Protein AF-A0A970KHN8-F1 (afdb_monome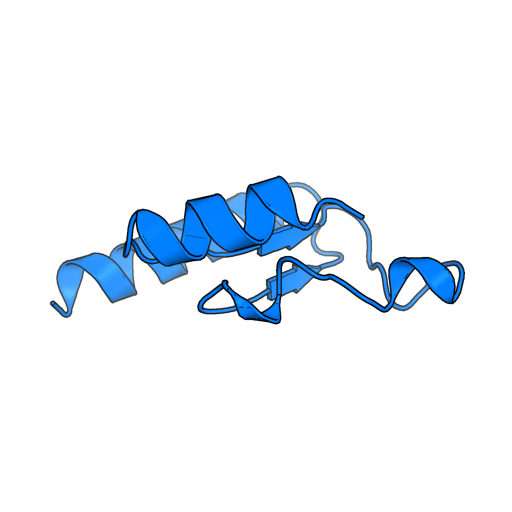r_lite)

Foldseek 3Di:
DDPVVLVVLQVVPAAAEAEEQAAQVVDDPVSVDDPNCVSHPYYYHHNHPCSVVVRVVVSVCVVVVD

Secondary structure (DSSP, 8-state):
--HHHHHHHHHHT---EEEESS-GGGS-GGGG--SSGGGSSEEEESSTTHHHHHHHHHHHHHHH--

pLDD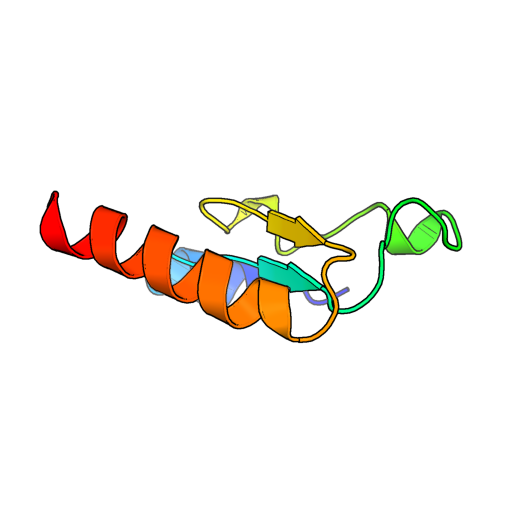T: mean 94.53, std 5.98, range [5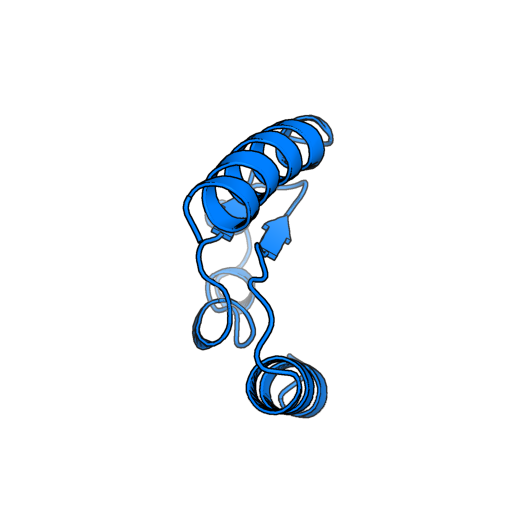6.66, 98.19]

Structure (mmCIF, N/CA/C/O backbone):
data_AF-A0A970KHN8-F1
#
_entry.id   AF-A0A970KHN8-F1
#
loop_
_atom_site.group_PDB
_atom_site.id
_atom_site.type_symbol
_atom_site.label_atom_id
_atom_site.label_alt_id
_atom_site.label_comp_id
_atom_site.label_asym_id
_atom_site.label_entity_id
_atom_site.label_seq_id
_atom_site.pdbx_PDB_ins_code
_atom_site.Cartn_x
_atom_site.Cartn_y
_atom_site.Cartn_z
_atom_site.occupancy
_atom_site.B_iso_or_equiv
_atom_site.auth_seq_id
_atom_site.auth_comp_id
_atom_site.auth_asym_id
_atom_site.auth_atom_id
_atom_site.pdbx_PDB_model_num
ATOM 1 N N . TYR A 1 1 ? 4.586 -9.005 -10.614 1.00 81.06 1 TYR A N 1
ATOM 2 C CA . TYR A 1 1 ? 3.147 -8.780 -10.353 1.00 81.06 1 TYR A CA 1
ATOM 3 C C . TYR A 1 1 ? 2.554 -10.056 -9.785 1.00 81.06 1 TYR A C 1
ATOM 5 O O . TYR A 1 1 ? 2.871 -11.108 -10.322 1.00 81.06 1 TYR A O 1
ATOM 13 N N . SER A 1 2 ? 1.757 -9.994 -8.713 1.00 88.88 2 SER A N 1
ATOM 14 C CA . SER A 1 2 ? 1.142 -11.183 -8.096 1.00 88.88 2 SER A CA 1
ATOM 15 C C . SER A 1 2 ? -0.380 -11.099 -8.175 1.00 88.88 2 SER A C 1
ATOM 17 O O . SER A 1 2 ? -0.998 -10.336 -7.436 1.00 88.88 2 SER A O 1
ATOM 19 N N . ILE A 1 3 ? -0.974 -11.869 -9.089 1.00 91.81 3 ILE A N 1
ATOM 20 C CA . ILE A 1 3 ? -2.436 -11.982 -9.225 1.00 91.81 3 ILE A CA 1
ATOM 21 C C . ILE A 1 3 ? -3.006 -12.799 -8.058 1.00 91.81 3 ILE A C 1
ATOM 23 O O . ILE A 1 3 ? -4.020 -12.424 -7.490 1.00 91.81 3 ILE A O 1
ATOM 27 N N . VAL A 1 4 ? -2.285 -13.835 -7.615 1.00 95.12 4 VAL A N 1
ATOM 28 C CA . VAL A 1 4 ? -2.686 -14.665 -6.466 1.00 95.12 4 VAL A CA 1
ATOM 29 C C . VAL A 1 4 ? -2.857 -13.824 -5.198 1.00 95.12 4 VAL A C 1
ATOM 31 O O . VAL A 1 4 ? -3.820 -14.015 -4.464 1.00 95.12 4 VAL A O 1
ATOM 34 N N . LEU A 1 5 ? -1.962 -12.856 -4.956 1.00 93.00 5 LEU A N 1
ATOM 35 C CA . LEU A 1 5 ? -2.100 -11.957 -3.809 1.00 93.00 5 LEU A CA 1
ATOM 36 C C . LEU A 1 5 ? -3.321 -11.042 -3.958 1.00 93.00 5 LEU A C 1
ATOM 38 O O . LEU A 1 5 ? -4.071 -10.888 -3.004 1.00 93.00 5 LEU A O 1
ATOM 42 N N . ARG A 1 6 ? -3.549 -10.472 -5.148 1.00 94.06 6 ARG A N 1
ATOM 43 C CA . ARG A 1 6 ? -4.740 -9.657 -5.431 1.00 94.06 6 ARG A CA 1
ATOM 44 C C . ARG A 1 6 ? -6.023 -10.435 -5.128 1.00 94.06 6 ARG A C 1
ATOM 46 O O . ARG A 1 6 ? -6.892 -9.923 -4.432 1.00 94.06 6 ARG A O 1
ATOM 53 N N . ASP A 1 7 ? -6.124 -11.659 -5.630 1.00 94.38 7 ASP A N 1
ATOM 54 C CA . ASP A 1 7 ? -7.331 -12.470 -5.486 1.00 94.38 7 ASP A CA 1
ATOM 55 C C . ASP A 1 7 ? -7.545 -12.902 -4.028 1.00 94.38 7 ASP A C 1
ATOM 57 O O . ASP A 1 7 ? -8.676 -12.887 -3.546 1.00 94.38 7 ASP A O 1
ATOM 61 N N . ALA A 1 8 ? -6.467 -13.184 -3.287 1.00 94.88 8 ALA A N 1
ATOM 62 C CA . ALA A 1 8 ? -6.541 -13.434 -1.849 1.00 94.88 8 ALA A CA 1
ATOM 63 C C . ALA A 1 8 ? -7.068 -12.215 -1.070 1.00 94.88 8 ALA A C 1
ATOM 65 O O . ALA A 1 8 ? -7.909 -12.374 -0.189 1.00 94.88 8 ALA A O 1
ATOM 66 N N . LEU A 1 9 ? -6.623 -10.998 -1.410 1.00 93.69 9 LEU A N 1
ATOM 67 C CA . LEU A 1 9 ? -7.106 -9.771 -0.762 1.00 93.69 9 LEU A CA 1
ATOM 68 C C . LEU A 1 9 ? -8.597 -9.533 -1.039 1.00 93.69 9 LEU A C 1
ATOM 70 O O . LEU A 1 9 ? -9.336 -9.192 -0.119 1.00 93.69 9 LEU A O 1
ATOM 74 N N . ILE A 1 10 ? -9.051 -9.783 -2.273 1.00 93.50 10 ILE A N 1
ATOM 75 C CA . ILE A 1 10 ? -10.475 -9.704 -2.634 1.00 93.50 10 ILE A CA 1
ATOM 76 C C . ILE A 1 10 ? -11.293 -10.739 -1.848 1.00 93.50 10 ILE A C 1
ATOM 78 O O . ILE A 1 10 ? -12.368 -10.420 -1.349 1.00 93.50 10 ILE A O 1
ATOM 82 N N . ALA A 1 11 ? -10.786 -11.966 -1.708 1.00 95.69 11 ALA A N 1
ATOM 83 C CA . ALA A 1 11 ? -11.501 -13.051 -1.039 1.00 95.69 11 ALA A CA 1
ATOM 84 C C . ALA A 1 11 ? -11.684 -12.831 0.474 1.00 95.69 11 ALA A C 1
ATOM 86 O O . ALA A 1 11 ? -12.698 -13.248 1.029 1.00 95.69 11 ALA A O 1
ATOM 87 N N . VAL A 1 12 ? -10.720 -12.192 1.148 1.00 93.25 12 VAL A N 1
ATOM 88 C CA . VAL A 1 12 ? -10.754 -11.975 2.609 1.00 93.25 12 VAL A CA 1
ATOM 89 C C . VAL A 1 12 ? -11.696 -10.829 3.014 1.00 93.25 12 VAL A C 1
ATOM 91 O O . VAL A 1 12 ? -12.118 -10.776 4.165 1.00 93.25 12 VAL A O 1
ATOM 94 N N . ASN A 1 13 ? -12.084 -9.956 2.077 1.00 86.56 13 ASN A N 1
ATOM 95 C CA . ASN A 1 13 ? -13.079 -8.894 2.278 1.00 86.56 13 ASN A CA 1
ATOM 96 C C . ASN A 1 13 ? -12.803 -7.977 3.492 1.00 86.56 13 ASN A C 1
ATOM 98 O O . ASN A 1 13 ? -13.700 -7.644 4.265 1.00 86.56 13 ASN A O 1
ATOM 102 N N . VAL A 1 14 ? -11.544 -7.570 3.661 1.00 92.75 14 VAL A N 1
ATOM 103 C CA . VAL A 1 14 ? -11.106 -6.586 4.667 1.00 92.75 14 VAL A CA 1
ATOM 104 C C . VAL A 1 14 ? -10.563 -5.334 3.973 1.00 92.75 14 VAL A C 1
ATOM 106 O O . VAL A 1 14 ? -10.035 -5.448 2.864 1.00 92.75 14 VAL A O 1
ATOM 109 N N . PRO A 1 15 ? -10.656 -4.137 4.584 1.00 95.31 15 PRO A N 1
ATOM 110 C CA . PRO A 1 15 ? -10.072 -2.933 4.004 1.00 95.31 15 PRO A CA 1
ATOM 111 C C . PRO A 1 15 ? -8.543 -3.031 3.980 1.00 95.31 15 PRO A C 1
ATOM 113 O O . PRO A 1 15 ? -7.903 -3.336 4.986 1.00 95.31 15 PRO A O 1
ATOM 116 N N . VAL A 1 16 ? -7.951 -2.744 2.821 1.00 96.44 16 VAL A N 1
ATOM 117 C CA . VAL A 1 16 ? -6.502 -2.811 2.587 1.00 96.44 16 VAL A CA 1
ATOM 118 C C . VAL A 1 16 ? -6.028 -1.492 1.989 1.00 96.44 16 VAL A C 1
ATOM 120 O O . VAL A 1 16 ? -6.680 -0.949 1.099 1.00 96.44 16 VAL A O 1
ATOM 123 N N . ILE A 1 17 ? -4.878 -0.992 2.443 1.00 97.50 17 ILE A N 1
ATOM 124 C CA . ILE A 1 17 ? -4.175 0.141 1.827 1.00 97.50 17 ILE A CA 1
ATOM 125 C C . ILE A 1 17 ? -2.817 -0.347 1.326 1.00 97.50 17 ILE A C 1
ATOM 127 O O . ILE A 1 17 ? -2.047 -0.945 2.076 1.00 97.50 17 ILE A O 1
ATOM 131 N N . GLU A 1 18 ? -2.521 -0.099 0.052 1.00 97.50 18 GLU A N 1
ATOM 132 C CA . GLU A 1 18 ? -1.228 -0.427 -0.550 1.00 97.50 18 GLU A CA 1
ATOM 133 C C . GLU A 1 18 ? -0.224 0.705 -0.293 1.00 97.50 18 GLU A C 1
ATOM 135 O O . GLU A 1 18 ? -0.511 1.868 -0.573 1.00 97.50 18 GLU A O 1
ATOM 140 N N . VAL A 1 19 ? 0.973 0.380 0.203 1.00 98.06 19 VAL A N 1
ATOM 141 C CA . VAL A 1 19 ? 2.015 1.375 0.504 1.00 98.06 19 VAL A CA 1
ATOM 142 C C . VAL A 1 19 ? 3.305 1.048 -0.238 1.00 98.06 19 VAL A C 1
ATOM 144 O O . VAL A 1 19 ? 3.838 -0.056 -0.135 1.00 98.06 19 VAL A O 1
ATOM 147 N N . HIS A 1 20 ? 3.845 2.043 -0.939 1.00 98.00 20 HIS A N 1
ATOM 148 C CA . HIS A 1 20 ? 5.157 2.003 -1.580 1.00 98.00 20 HIS A CA 1
ATOM 149 C C . HIS A 1 20 ? 6.085 3.048 -0.960 1.00 98.00 20 HIS A C 1
ATOM 151 O O . HIS A 1 20 ? 5.807 4.246 -1.017 1.00 98.00 20 HIS A O 1
ATOM 157 N N . ILE A 1 21 ? 7.233 2.604 -0.440 1.00 97.69 21 ILE A N 1
ATOM 158 C CA . ILE A 1 21 ? 8.253 3.489 0.155 1.00 97.69 21 ILE A CA 1
ATOM 159 C C . ILE A 1 21 ? 8.747 4.521 -0.875 1.00 97.69 21 ILE A C 1
ATOM 161 O O . ILE A 1 21 ? 8.805 5.716 -0.596 1.00 97.69 21 ILE A O 1
ATOM 165 N N . SER A 1 22 ? 9.076 4.070 -2.089 1.00 97.50 22 SER A N 1
ATOM 166 C CA . SER A 1 22 ? 9.492 4.942 -3.197 1.00 97.50 22 SER A CA 1
ATOM 167 C C . SER A 1 22 ? 8.302 5.442 -4.012 1.00 97.50 22 SER A C 1
ATOM 169 O O . SER A 1 22 ? 7.284 4.750 -4.085 1.00 97.50 22 SER A O 1
ATOM 171 N N . ASN A 1 23 ? 8.466 6.568 -4.713 1.00 97.62 23 ASN A N 1
ATOM 172 C CA . ASN A 1 23 ? 7.492 7.027 -5.699 1.00 97.62 23 ASN A CA 1
ATOM 173 C C . ASN A 1 23 ? 7.564 6.123 -6.936 1.00 97.62 23 ASN A C 1
ATOM 175 O O . ASN A 1 23 ? 8.524 6.199 -7.701 1.00 97.62 23 ASN A O 1
ATOM 179 N N . ILE A 1 24 ? 6.580 5.242 -7.122 1.00 96.94 24 ILE A N 1
ATOM 180 C CA . ILE A 1 24 ? 6.579 4.291 -8.239 1.00 96.94 24 ILE A CA 1
ATOM 181 C C . ILE A 1 24 ? 6.419 4.988 -9.589 1.00 96.94 24 ILE A C 1
ATOM 183 O O . ILE A 1 24 ? 6.929 4.463 -10.567 1.00 96.94 24 ILE A O 1
ATOM 187 N N . TYR A 1 25 ? 5.801 6.173 -9.633 1.00 97.06 25 TYR A N 1
ATOM 188 C CA . TYR A 1 25 ? 5.534 6.945 -10.855 1.00 97.06 25 TYR A CA 1
ATOM 189 C C . TYR A 1 25 ? 6.744 7.740 -11.369 1.00 97.06 25 TYR A C 1
ATOM 191 O O . TYR A 1 25 ? 6.702 8.294 -12.463 1.00 97.06 25 TYR A O 1
ATOM 199 N N . GLN A 1 26 ? 7.818 7.821 -10.579 1.00 97.50 26 GLN A N 1
ATOM 200 C CA . GLN A 1 26 ? 9.102 8.416 -10.980 1.00 97.50 26 GLN A CA 1
ATOM 201 C C . GLN A 1 26 ? 10.115 7.362 -11.442 1.00 97.50 26 GLN A C 1
ATOM 203 O O . GLN A 1 26 ? 11.303 7.652 -11.582 1.00 97.50 26 GLN A O 1
ATOM 208 N N . ARG A 1 27 ? 9.671 6.116 -11.607 1.00 96.44 27 ARG A N 1
ATOM 209 C CA . ARG A 1 27 ? 10.537 4.974 -11.884 1.00 96.44 27 ARG A CA 1
ATOM 210 C C . ARG A 1 27 ? 10.241 4.406 -13.267 1.00 96.44 27 ARG A C 1
ATOM 212 O O . ARG A 1 27 ? 9.664 5.065 -14.123 1.00 96.44 27 ARG A O 1
ATOM 219 N N . GLU A 1 28 ? 10.723 3.200 -13.522 1.00 97.44 28 GLU A N 1
ATOM 220 C CA . GLU A 1 28 ? 10.514 2.519 -14.789 1.00 97.44 28 GLU A CA 1
ATOM 221 C C . GLU A 1 28 ? 9.018 2.249 -15.018 1.00 97.44 28 GLU A C 1
ATOM 223 O O . GLU A 1 28 ? 8.303 1.882 -14.085 1.00 97.44 28 GLU A O 1
ATOM 228 N N . GLU A 1 29 ? 8.560 2.349 -16.269 1.00 96.12 29 GLU A N 1
ATOM 229 C CA . GLU A 1 29 ? 7.137 2.272 -16.642 1.00 96.12 29 GLU A CA 1
ATOM 230 C C . GLU A 1 29 ? 6.423 1.029 -16.091 1.00 96.12 29 GLU A C 1
ATOM 232 O O . GLU A 1 29 ? 5.271 1.086 -15.656 1.00 96.12 29 GLU A O 1
ATOM 237 N N . PHE A 1 30 ? 7.124 -0.105 -16.024 1.00 94.50 30 PHE A N 1
ATOM 238 C CA . PHE A 1 30 ? 6.559 -1.337 -15.485 1.00 94.50 30 PHE A CA 1
ATOM 239 C C . PHE A 1 30 ? 6.140 -1.190 -14.004 1.00 94.50 30 PHE A C 1
ATOM 241 O O . PHE A 1 30 ? 5.208 -1.853 -13.550 1.00 94.50 30 PHE A O 1
ATOM 248 N N . ARG A 1 31 ? 6.742 -0.287 -13.228 1.00 95.38 31 ARG A N 1
ATOM 249 C CA . ARG A 1 31 ? 6.364 -0.044 -11.825 1.00 95.38 31 ARG A CA 1
ATOM 250 C C . ARG A 1 31 ? 5.118 0.814 -11.666 1.00 95.38 31 ARG A C 1
ATOM 252 O O . ARG A 1 31 ? 4.557 0.833 -10.579 1.00 95.38 31 ARG A O 1
ATOM 259 N N . HIS A 1 32 ? 4.662 1.480 -12.724 1.00 95.31 32 HIS A N 1
ATOM 260 C CA . HIS A 1 32 ? 3.505 2.376 -12.662 1.00 95.31 32 HIS A CA 1
ATOM 261 C C . HIS A 1 32 ? 2.189 1.603 -12.534 1.00 95.31 32 HIS A C 1
ATOM 263 O O . HIS A 1 32 ? 1.174 2.155 -12.118 1.00 95.31 32 HIS A O 1
ATOM 269 N N . ARG A 1 33 ? 2.193 0.315 -12.898 1.00 92.38 33 ARG A N 1
ATOM 270 C CA . ARG A 1 33 ? 1.024 -0.559 -12.801 1.00 92.38 33 ARG A CA 1
ATOM 271 C C . ARG A 1 33 ? 1.115 -1.446 -11.568 1.00 92.38 33 ARG A C 1
ATOM 273 O O . ARG A 1 33 ? 1.972 -2.319 -11.493 1.00 92.38 33 ARG A O 1
ATOM 280 N N . SER A 1 34 ? 0.172 -1.293 -10.645 1.00 93.19 34 SER A N 1
ATOM 281 C CA . SER A 1 34 ? -0.041 -2.254 -9.562 1.00 93.19 34 SER A CA 1
ATOM 282 C C . SER A 1 34 ? -1.284 -3.094 -9.834 1.00 93.19 34 SER A C 1
ATOM 284 O O . SER A 1 34 ? -2.357 -2.569 -10.116 1.00 93.19 34 SER A O 1
ATOM 286 N N . VAL A 1 35 ? -1.142 -4.416 -9.719 1.00 94.06 35 VAL A N 1
ATOM 287 C CA . VAL A 1 35 ? -2.290 -5.339 -9.715 1.00 94.06 35 VAL A CA 1
ATOM 288 C C . VAL A 1 35 ? -3.035 -5.303 -8.376 1.00 94.06 35 VAL A C 1
ATOM 290 O O . VAL A 1 35 ? -4.220 -5.624 -8.327 1.00 94.06 35 VAL A O 1
ATOM 293 N N . ILE A 1 36 ? -2.361 -4.871 -7.306 1.00 95.25 36 ILE A N 1
ATOM 294 C CA . ILE A 1 36 ? -2.906 -4.797 -5.947 1.00 95.25 36 ILE A CA 1
ATOM 295 C C . ILE A 1 36 ? -3.776 -3.554 -5.767 1.00 95.25 36 ILE A C 1
ATOM 297 O O . ILE A 1 36 ? -4.805 -3.650 -5.111 1.00 95.25 36 ILE A O 1
ATOM 301 N N . ALA A 1 37 ? -3.435 -2.436 -6.419 1.00 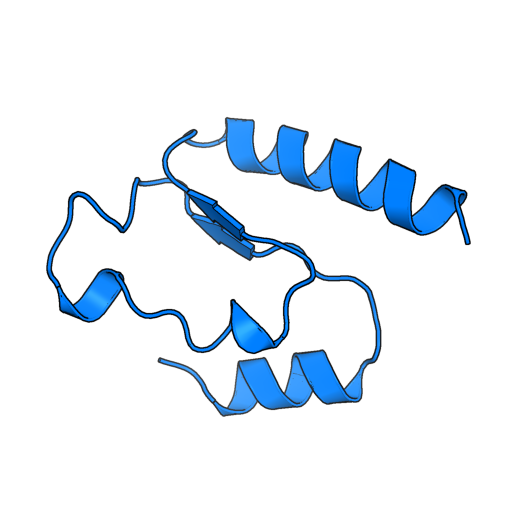93.94 37 ALA A N 1
ATOM 302 C CA . ALA A 1 37 ? -4.187 -1.181 -6.321 1.00 93.94 37 ALA A CA 1
ATOM 303 C C . ALA A 1 37 ? -5.690 -1.349 -6.602 1.00 93.94 37 ALA A C 1
ATOM 305 O O . ALA A 1 37 ? -6.507 -0.702 -5.963 1.00 93.94 37 ALA A O 1
ATOM 306 N N . SER A 1 38 ? -6.062 -2.257 -7.514 1.00 92.31 38 SER A N 1
ATOM 307 C CA . SER A 1 38 ? -7.471 -2.554 -7.830 1.00 92.31 38 SER A CA 1
ATOM 308 C C . SER A 1 38 ? -8.249 -3.273 -6.718 1.00 92.31 38 SER A C 1
ATOM 310 O O . SER A 1 38 ? -9.474 -3.289 -6.758 1.00 92.31 38 SER A O 1
ATOM 312 N N . ALA A 1 39 ? -7.551 -3.896 -5.767 1.00 94.56 39 ALA A N 1
ATOM 313 C CA . ALA A 1 39 ? -8.120 -4.611 -4.625 1.00 94.56 39 ALA A CA 1
ATOM 314 C C . ALA A 1 39 ? -7.958 -3.842 -3.299 1.00 94.56 39 ALA A C 1
ATOM 316 O O . ALA A 1 39 ? -8.410 -4.316 -2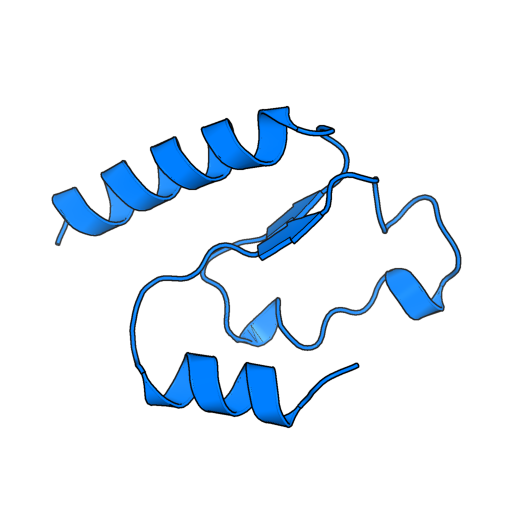.262 1.00 94.56 39 ALA A O 1
ATOM 317 N N . ALA A 1 40 ? -7.297 -2.681 -3.316 1.00 95.94 40 ALA A N 1
ATOM 318 C CA . ALA A 1 40 ? -7.092 -1.832 -2.150 1.00 95.94 40 ALA A CA 1
ATOM 319 C C . ALA A 1 40 ? -8.101 -0.672 -2.134 1.00 95.94 40 ALA A C 1
ATOM 321 O O . ALA A 1 40 ? -8.562 -0.219 -3.178 1.00 95.94 40 ALA A O 1
ATOM 322 N N . VAL A 1 41 ? -8.402 -0.147 -0.946 1.00 95.69 41 VAL A N 1
ATOM 323 C CA . VAL A 1 41 ? -9.216 1.071 -0.766 1.00 95.69 41 VAL A CA 1
ATOM 324 C C . VAL A 1 41 ? -8.472 2.300 -1.293 1.00 95.69 41 VAL A C 1
ATOM 326 O O . VAL A 1 41 ? -9.072 3.238 -1.808 1.00 95.69 41 VAL A O 1
ATOM 329 N N . GLY A 1 42 ? -7.147 2.288 -1.172 1.00 95.75 42 GLY A N 1
ATOM 330 C CA . GLY A 1 42 ? -6.280 3.340 -1.672 1.00 95.75 42 GLY A CA 1
ATOM 331 C C . GLY A 1 42 ? -4.828 2.891 -1.751 1.00 95.75 42 GLY A C 1
ATOM 332 O O . GLY A 1 42 ? -4.452 1.825 -1.253 1.00 95.75 42 GLY A O 1
ATOM 333 N N . GLN A 1 43 ? -4.010 3.732 -2.377 1.00 96.88 43 GLN A N 1
ATOM 334 C CA . GLN A 1 43 ? -2.577 3.523 -2.530 1.00 96.88 43 GLN A CA 1
ATOM 335 C C . GLN A 1 43 ? -1.815 4.779 -2.097 1.00 96.88 43 GLN A C 1
ATOM 337 O O . GLN A 1 43 ? -2.197 5.896 -2.440 1.00 96.88 43 GLN A O 1
ATOM 342 N N . ILE A 1 44 ? -0.709 4.585 -1.382 1.00 97.88 44 ILE A N 1
ATOM 343 C CA . ILE A 1 44 ? 0.232 5.633 -0.983 1.00 97.88 44 ILE A CA 1
ATOM 344 C C . ILE A 1 44 ? 1.595 5.299 -1.588 1.00 97.88 44 ILE A C 1
ATOM 346 O O . ILE A 1 44 ? 2.066 4.168 -1.481 1.00 97.88 44 ILE A O 1
ATOM 350 N N . SER A 1 45 ? 2.253 6.270 -2.223 1.00 97.81 45 SER A N 1
ATOM 351 C CA . SER A 1 45 ? 3.567 6.061 -2.834 1.00 97.81 45 SER A CA 1
ATOM 352 C C . SER A 1 45 ? 4.469 7.280 -2.673 1.00 97.81 45 SER A C 1
ATOM 354 O O . SER A 1 45 ? 4.034 8.408 -2.880 1.00 97.81 45 SER A O 1
ATOM 356 N N . GLY A 1 46 ? 5.741 7.046 -2.336 1.00 98.00 46 GLY A N 1
ATOM 357 C CA . GLY A 1 46 ? 6.781 8.082 -2.356 1.00 98.00 46 GLY A CA 1
ATOM 358 C C . GLY A 1 46 ? 6.973 8.877 -1.073 1.00 98.00 46 GLY A C 1
ATOM 359 O O . GLY A 1 46 ? 7.719 9.849 -1.090 1.00 98.00 46 GLY A O 1
ATOM 360 N N . LEU A 1 47 ? 6.356 8.452 0.031 1.00 97.88 47 LEU A N 1
ATOM 361 C CA . LEU A 1 47 ? 6.485 9.101 1.341 1.00 97.88 47 LEU A CA 1
ATOM 362 C C . LEU A 1 47 ? 7.485 8.397 2.271 1.00 97.88 47 LEU A C 1
ATOM 364 O O . LEU A 1 47 ? 7.448 8.585 3.483 1.00 97.88 47 LEU A O 1
ATOM 368 N N . GLY A 1 48 ? 8.360 7.538 1.742 1.00 96.88 48 GLY A N 1
ATOM 369 C CA . GLY A 1 48 ? 9.299 6.790 2.571 1.00 96.88 48 GLY A CA 1
ATOM 370 C C . GLY A 1 48 ? 8.576 5.886 3.575 1.00 96.88 48 GLY A C 1
ATOM 371 O O . GLY A 1 48 ? 7.569 5.251 3.258 1.00 96.88 48 GLY A O 1
ATOM 372 N N . THR A 1 49 ? 9.090 5.825 4.802 1.00 97.00 49 THR A N 1
ATOM 373 C CA . THR A 1 49 ? 8.464 5.072 5.899 1.00 97.00 49 THR A CA 1
ATOM 374 C C . THR A 1 49 ? 7.180 5.718 6.407 1.00 97.00 49 THR A C 1
ATOM 376 O O . THR A 1 49 ? 6.314 4.995 6.903 1.00 97.00 49 THR A O 1
ATOM 379 N N . ASP A 1 50 ? 7.018 7.031 6.222 1.00 98.19 50 ASP A N 1
ATOM 380 C CA . ASP A 1 50 ? 5.876 7.790 6.743 1.00 98.19 50 ASP A CA 1
ATOM 381 C C . ASP A 1 50 ? 4.554 7.389 6.087 1.00 98.19 50 ASP A C 1
ATOM 383 O O . ASP A 1 50 ? 3.492 7.483 6.704 1.00 98.19 50 ASP A O 1
ATOM 387 N N . GLY A 1 51 ? 4.617 6.818 4.880 1.00 97.94 51 GLY A N 1
ATOM 388 C CA . GLY A 1 51 ? 3.455 6.233 4.214 1.00 97.94 51 GLY A CA 1
ATOM 389 C C . GLY A 1 51 ? 2.737 5.171 5.056 1.00 97.94 51 GLY A C 1
ATOM 390 O O . GLY A 1 51 ? 1.519 5.046 4.953 1.00 97.94 51 GLY A O 1
ATOM 391 N N . ASN A 1 52 ? 3.450 4.455 5.938 1.00 97.50 52 ASN A N 1
ATOM 392 C CA . ASN A 1 52 ? 2.831 3.489 6.852 1.00 97.50 52 ASN A CA 1
ATOM 393 C C . ASN A 1 52 ? 1.973 4.177 7.920 1.00 97.50 52 ASN A C 1
ATOM 395 O O . ASN A 1 52 ? 0.895 3.684 8.240 1.00 97.50 52 ASN A O 1
ATOM 399 N N . PHE A 1 53 ? 2.411 5.324 8.449 1.00 98.19 53 PHE A N 1
ATOM 400 C CA . PHE A 1 53 ? 1.631 6.080 9.430 1.00 98.19 53 PHE A CA 1
ATOM 401 C C . PHE A 1 53 ? 0.383 6.690 8.789 1.00 98.19 53 PHE A C 1
ATOM 403 O O . PHE A 1 53 ? -0.700 6.604 9.365 1.00 98.19 53 PHE A O 1
ATOM 410 N N . CYS A 1 54 ? 0.502 7.221 7.568 1.00 97.88 54 CYS A N 1
ATOM 411 C CA . CYS A 1 54 ? -0.652 7.695 6.802 1.00 97.88 54 CYS A CA 1
ATOM 412 C C . CYS A 1 54 ? -1.659 6.566 6.526 1.00 97.88 54 CYS A C 1
ATOM 414 O O . CYS A 1 54 ? -2.862 6.762 6.697 1.00 97.88 54 CYS A O 1
ATOM 416 N N . ALA A 1 55 ? -1.181 5.379 6.137 1.00 98.06 55 ALA A N 1
ATOM 417 C CA . ALA A 1 55 ? -2.039 4.215 5.925 1.00 98.06 55 ALA A CA 1
ATOM 418 C C . ALA A 1 55 ? -2.726 3.762 7.220 1.00 98.06 55 ALA A C 1
ATOM 420 O O . ALA A 1 55 ? -3.911 3.441 7.201 1.00 98.06 55 ALA A O 1
ATOM 421 N N . LEU A 1 56 ? -2.010 3.768 8.347 1.00 97.50 56 LEU A N 1
ATOM 422 C CA . LEU A 1 56 ? -2.562 3.396 9.647 1.00 97.50 56 LEU A CA 1
ATOM 423 C C . LEU A 1 56 ? -3.667 4.359 10.099 1.00 97.50 56 LEU A C 1
ATOM 425 O O . LEU A 1 56 ? -4.717 3.905 10.552 1.00 97.50 56 LEU A O 1
ATOM 429 N N . ASP A 1 57 ? -3.456 5.670 9.961 1.00 97.06 57 ASP A N 1
ATOM 430 C CA . ASP A 1 57 ? -4.470 6.682 10.285 1.00 97.06 57 ASP A CA 1
ATOM 431 C C . ASP A 1 57 ? -5.718 6.522 9.402 1.00 97.06 57 ASP A C 1
ATOM 433 O O . ASP A 1 57 ? -6.842 6.474 9.906 1.00 97.06 57 ASP A O 1
ATOM 437 N N . ALA A 1 58 ? -5.526 6.343 8.092 1.00 97.06 58 ALA A N 1
ATOM 438 C CA . ALA A 1 58 ? -6.620 6.105 7.154 1.00 97.06 58 ALA A CA 1
ATOM 439 C C . ALA A 1 58 ? -7.395 4.813 7.474 1.00 97.06 58 ALA A C 1
ATOM 441 O O . ALA A 1 58 ? -8.621 4.845 7.553 1.00 97.06 58 ALA A O 1
ATOM 442 N N . LEU A 1 59 ? -6.702 3.696 7.725 1.00 96.69 59 LEU A N 1
ATOM 443 C CA . LEU A 1 59 ? -7.335 2.431 8.120 1.00 96.69 59 LEU A CA 1
ATOM 444 C C . LEU A 1 59 ? -8.090 2.557 9.444 1.00 96.69 59 LEU A C 1
ATOM 446 O O . LEU A 1 59 ? -9.185 2.019 9.571 1.00 96.69 59 LEU A O 1
ATOM 450 N N . THR A 1 60 ? -7.538 3.285 10.416 1.00 96.75 60 THR A N 1
ATOM 451 C CA . THR A 1 60 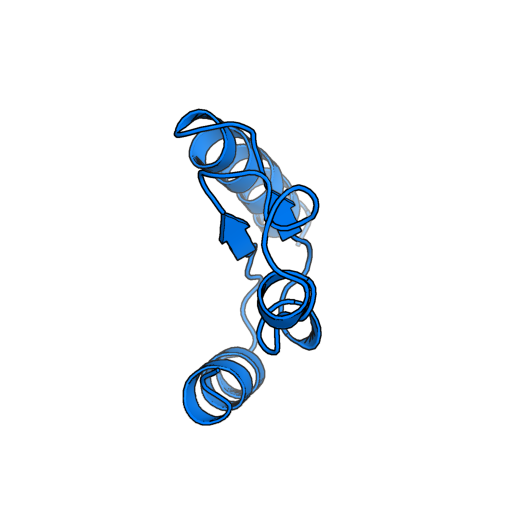? -8.191 3.500 11.714 1.00 96.75 60 THR A CA 1
ATOM 452 C C . THR A 1 60 ? -9.522 4.225 11.550 1.00 96.75 60 THR A C 1
ATOM 454 O O . THR A 1 60 ? -10.493 3.852 12.202 1.00 96.75 60 THR A O 1
ATOM 457 N N . LYS A 1 61 ? -9.584 5.232 10.673 1.00 95.94 61 LYS A N 1
ATOM 458 C CA . LYS A 1 61 ? -10.829 5.941 10.342 1.00 95.94 61 LYS A CA 1
ATOM 459 C C . LYS A 1 61 ? -11.822 5.013 9.646 1.00 95.94 61 LYS A C 1
ATOM 461 O O . LYS A 1 61 ? -12.926 4.841 10.139 1.00 95.94 61 LYS A O 1
ATOM 466 N N . ILE A 1 62 ? -11.382 4.311 8.596 1.00 94.94 62 ILE A N 1
ATOM 467 C CA . ILE A 1 62 ? -12.223 3.365 7.842 1.00 94.94 62 ILE A CA 1
ATOM 468 C C . ILE A 1 62 ? -12.843 2.303 8.754 1.00 94.94 62 ILE A C 1
ATOM 470 O O . ILE A 1 62 ? -14.016 1.999 8.616 1.00 94.94 62 ILE A O 1
ATOM 474 N N . ILE A 1 63 ? -12.068 1.728 9.676 1.00 94.12 63 ILE A N 1
ATOM 475 C CA . ILE A 1 63 ? -12.549 0.651 10.553 1.00 94.12 63 ILE A CA 1
ATOM 476 C C . ILE A 1 63 ? -13.483 1.181 11.649 1.00 94.12 63 ILE A C 1
ATOM 478 O O . ILE A 1 63 ? -14.348 0.444 12.103 1.00 94.12 63 ILE A O 1
ATOM 482 N N . ARG A 1 64 ? -13.300 2.425 12.107 1.00 91.88 64 ARG A N 1
ATOM 483 C CA . ARG A 1 64 ? -14.132 3.030 13.163 1.00 91.88 64 ARG A CA 1
ATOM 484 C C . ARG A 1 64 ? -15.440 3.626 12.651 1.00 91.88 64 ARG A C 1
ATOM 486 O O . ARG A 1 64 ? -16.366 3.760 13.441 1.00 91.88 64 ARG A O 1
ATOM 493 N N . ASP A 1 65 ? -15.487 4.002 11.376 1.00 76.38 65 ASP A N 1
ATOM 494 C CA . ASP A 1 65 ? -16.681 4.546 10.720 1.00 76.38 65 ASP A CA 1
ATOM 495 C C . ASP A 1 65 ? -17.627 3.438 10.191 1.00 76.38 65 ASP A C 1
ATOM 497 O O . ASP A 1 65 ? -18.644 3.744 9.565 1.00 76.38 65 ASP A O 1
ATOM 501 N N . VAL A 1 66 ? -17.296 2.163 10.442 1.00 56.66 66 VAL A N 1
ATOM 502 C CA . VAL A 1 66 ? -18.115 0.960 10.178 1.00 56.66 66 VAL A CA 1
ATOM 503 C C . VAL A 1 66 ? -18.750 0.477 11.477 1.00 56.66 66 VAL A C 1
ATOM 505 O O . VAL A 1 66 ? -19.952 0.129 11.434 1.00 56.66 66 VAL A O 1
#

Radius of gyration: 12.53 Å; chains: 1; bounding box: 29×24×30 Å

Sequence (66 aa):
YSIVLRDALIAVNVPVIEVHISNIYQREEFRHRSVIASAAVGQISGLGTDGNFCALDALTKIIRDV